Protein AF-A0A3D9HNM9-F1 (afdb_monomer)

Organism: NCBI:txid1461337

pLDDT: mean 89.53, std 9.68, range [35.44, 97.94]

Mean predicted aligned error: 5.04 Å

InterPro domains:
  IPR000086 NUDIX hydrolase domain [PF00293] (11-124)
  IPR000086 NUDIX hydrolase domain [PS51462] (1-140)
  IPR015797 NUDIX hydrolase-like domain superfamily [SSF55811] (11-131)

Structure (mmCIF, N/CA/C/O backbone):
data_AF-A0A3D9HNM9-F1
#
_entry.id   AF-A0A3D9HNM9-F1
#
loop_
_atom_site.group_PDB
_atom_site.id
_atom_site.type_symbol
_atom_site.label_atom_id
_atom_site.label_alt_id
_atom_site.label_comp_id
_atom_site.label_asym_id
_atom_site.label_entity_id
_atom_site.label_seq_id
_atom_site.pdbx_PDB_ins_code
_atom_site.Cartn_x
_atom_site.Cartn_y
_atom_site.Cartn_z
_atom_site.occupancy
_atom_site.B_iso_or_equiv
_atom_site.auth_seq_id
_atom_site.auth_comp_id
_atom_site.auth_asym_id
_atom_site.auth_atom_id
_atom_site.pdbx_PDB_model_num
ATOM 1 N N . MET A 1 1 ? 3.357 -0.612 -1.426 1.00 94.19 1 MET A N 1
ATOM 2 C CA . MET A 1 1 ? 2.636 -0.430 -2.702 1.00 94.19 1 MET A CA 1
ATOM 3 C C . MET A 1 1 ? 3.619 -0.154 -3.822 1.00 94.19 1 MET A C 1
ATOM 5 O O . MET A 1 1 ? 4.601 0.555 -3.610 1.00 94.19 1 MET A O 1
ATOM 9 N N . LEU A 1 2 ? 3.321 -0.687 -5.004 1.00 96.06 2 LEU A N 1
ATOM 10 C CA . LEU A 1 2 ? 4.008 -0.358 -6.249 1.00 96.06 2 LEU A CA 1
ATOM 11 C C . LEU A 1 2 ? 3.035 0.413 -7.140 1.00 96.06 2 LEU A C 1
ATOM 13 O O . LEU A 1 2 ? 1.880 0.008 -7.268 1.00 96.06 2 LEU A O 1
ATOM 17 N N . LEU A 1 3 ? 3.502 1.513 -7.725 1.00 95.56 3 LEU A N 1
ATOM 18 C CA . LEU A 1 3 ? 2.734 2.401 -8.597 1.00 95.56 3 LEU A CA 1
ATOM 19 C C . LEU A 1 3 ? 3.518 2.607 -9.890 1.00 95.56 3 LEU A C 1
ATOM 21 O O . LEU A 1 3 ? 4.707 2.917 -9.842 1.00 95.56 3 LEU A O 1
ATOM 25 N N . ARG A 1 4 ? 2.858 2.435 -11.034 1.00 94.56 4 ARG A N 1
ATOM 26 C CA . ARG A 1 4 ? 3.439 2.659 -12.363 1.00 94.56 4 ARG A CA 1
ATOM 27 C C . ARG A 1 4 ? 2.451 3.385 -13.264 1.00 94.56 4 ARG A C 1
ATOM 29 O O . ARG A 1 4 ? 1.250 3.285 -13.047 1.00 94.56 4 ARG A O 1
ATOM 36 N N . ASP A 1 5 ? 2.946 3.981 -14.340 1.00 94.81 5 ASP A N 1
ATOM 37 C CA . ASP A 1 5 ? 2.092 4.425 -15.442 1.00 94.81 5 ASP A CA 1
ATOM 38 C C . ASP A 1 5 ? 1.930 3.290 -16.463 1.00 94.81 5 ASP A C 1
ATOM 40 O O . ASP A 1 5 ? 2.909 2.695 -16.935 1.00 94.81 5 ASP A O 1
ATOM 44 N N . ASN A 1 6 ? 0.686 2.962 -16.810 1.00 94.62 6 ASN A N 1
ATOM 45 C CA . ASN A 1 6 ? 0.387 2.002 -17.863 1.00 94.62 6 ASN A CA 1
ATOM 46 C C . ASN A 1 6 ? 0.907 2.545 -19.199 1.00 94.62 6 ASN A C 1
ATOM 48 O O . ASN A 1 6 ? 0.510 3.615 -19.647 1.00 94.62 6 ASN A O 1
ATOM 52 N N . ARG A 1 7 ? 1.773 1.792 -19.881 1.00 91.69 7 ARG A N 1
ATOM 53 C CA . ARG A 1 7 ? 2.413 2.253 -21.127 1.00 91.69 7 ARG A CA 1
ATOM 54 C C . ARG A 1 7 ? 1.445 2.464 -22.292 1.00 91.69 7 ARG A C 1
ATOM 56 O O . ARG A 1 7 ? 1.763 3.224 -23.198 1.00 91.69 7 ARG A O 1
ATOM 63 N N . SER A 1 8 ? 0.315 1.762 -22.296 1.00 92.69 8 SER A N 1
ATOM 64 C CA . SER A 1 8 ? -0.668 1.822 -23.383 1.00 92.69 8 SER A CA 1
ATOM 65 C C . SER A 1 8 ? -1.677 2.941 -23.167 1.00 92.69 8 SER A C 1
ATOM 67 O O . SER A 1 8 ? -2.059 3.612 -24.120 1.00 92.69 8 SER A O 1
ATOM 69 N N . THR A 1 9 ? -2.122 3.134 -21.924 1.00 92.50 9 THR A N 1
ATOM 70 C CA . THR A 1 9 ? -3.182 4.098 -21.602 1.00 92.50 9 THR A CA 1
ATOM 71 C C . THR A 1 9 ? -2.628 5.408 -21.033 1.00 92.50 9 THR A C 1
ATOM 73 O O . THR A 1 9 ? -3.274 6.443 -21.144 1.00 92.50 9 THR A O 1
ATOM 76 N N . GLY A 1 10 ? -1.432 5.390 -20.442 1.00 92.31 10 GLY A N 1
ATOM 77 C CA . GLY A 1 10 ? -0.842 6.510 -19.704 1.00 92.31 10 GLY A CA 1
ATOM 78 C C . GLY A 1 10 ? -1.441 6.721 -18.310 1.00 92.31 10 GLY A C 1
ATOM 79 O O . GLY A 1 10 ? -1.036 7.648 -17.615 1.00 92.31 10 GLY A O 1
ATOM 80 N N . HIS A 1 11 ? -2.402 5.888 -17.899 1.00 94.19 11 HIS A N 1
ATOM 81 C CA . HIS A 1 11 ? -3.042 5.992 -16.591 1.00 94.19 11 HIS A CA 1
ATOM 82 C C . HIS A 1 11 ? -2.186 5.329 -15.502 1.00 94.19 11 HIS A C 1
ATOM 84 O O . HIS A 1 11 ? -1.565 4.294 -15.767 1.00 94.19 11 HIS A O 1
ATOM 90 N N . PRO A 1 12 ? -2.160 5.885 -14.279 1.00 95.75 12 PRO A N 1
ATOM 91 C CA . PRO A 1 12 ? -1.479 5.260 -13.156 1.00 95.75 12 PRO A CA 1
ATOM 92 C C . PRO A 1 12 ? -2.189 3.967 -12.738 1.00 95.75 12 PRO A C 1
ATOM 94 O O . PRO A 1 12 ? -3.414 3.907 -12.709 1.00 95.75 12 PRO A O 1
ATOM 97 N N . GLU A 1 13 ? -1.429 2.948 -12.355 1.00 97.44 13 GLU A N 1
ATOM 98 C CA . GLU A 1 13 ? -1.934 1.674 -11.844 1.00 97.44 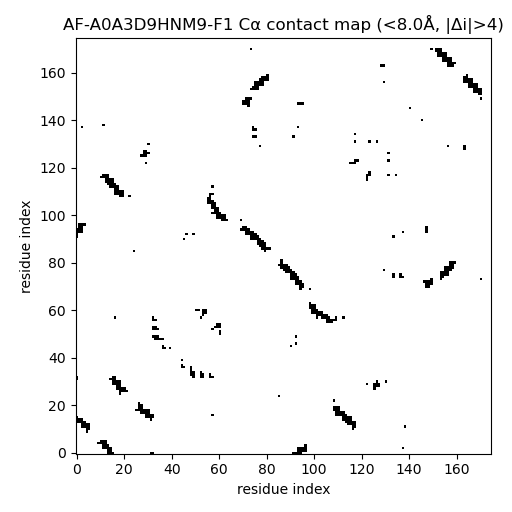13 GLU A CA 1
ATOM 99 C C . GLU A 1 13 ? -1.159 1.245 -10.599 1.00 97.44 13 GLU A C 1
ATOM 101 O O . GLU A 1 13 ? 0.060 1.425 -10.514 1.00 97.44 13 GLU A O 1
ATOM 106 N N . PHE A 1 14 ? -1.853 0.598 -9.664 1.00 97.94 14 PHE A N 1
ATOM 107 C CA . PHE A 1 14 ? -1.264 0.046 -8.447 1.00 97.94 14 PHE A CA 1
ATOM 108 C C . PHE A 1 14 ? -1.231 -1.478 -8.489 1.00 97.94 14 PHE A C 1
ATOM 110 O O . PHE A 1 14 ? -2.209 -2.102 -8.900 1.00 97.94 14 PHE A O 1
ATOM 117 N N . LEU A 1 15 ? -0.140 -2.080 -8.008 1.00 97.44 15 LEU A N 1
ATOM 118 C CA . LEU A 1 15 ? -0.120 -3.513 -7.718 1.00 97.44 15 LEU A CA 1
ATOM 119 C C . LEU A 1 15 ? -0.975 -3.780 -6.473 1.00 97.44 15 LEU A C 1
ATOM 121 O O . LEU A 1 15 ? -0.676 -3.265 -5.390 1.00 97.44 15 LEU A O 1
ATOM 125 N N . MET A 1 16 ? -2.031 -4.572 -6.640 1.00 97.31 16 MET A N 1
ATOM 126 C CA . MET A 1 16 ? -2.997 -4.907 -5.594 1.00 97.31 16 MET A CA 1
ATOM 127 C C . MET A 1 16 ? -3.472 -6.355 -5.740 1.00 97.31 16 MET A C 1
ATOM 129 O O . MET A 1 16 ? -3.320 -6.967 -6.799 1.00 97.31 16 MET A O 1
ATOM 133 N N . GLY A 1 17 ? -4.085 -6.880 -4.682 1.00 95.62 17 GLY A N 1
ATOM 134 C CA . GLY A 1 17 ? -4.799 -8.155 -4.689 1.00 95.62 17 GLY A CA 1
ATOM 135 C C . GLY A 1 17 ? -6.163 -8.021 -4.021 1.00 95.62 17 GLY A C 1
ATOM 136 O O . GLY A 1 17 ? -6.399 -7.107 -3.225 1.00 95.62 17 GLY A O 1
ATOM 137 N N . ARG A 1 18 ? -7.083 -8.922 -4.361 1.00 95.94 18 ARG A N 1
ATOM 138 C CA . ARG A 1 18 ? -8.397 -9.016 -3.726 1.00 95.94 18 ARG A CA 1
ATOM 139 C C . ARG A 1 18 ? -8.325 -9.993 -2.563 1.00 95.94 18 ARG A C 1
ATOM 141 O O . ARG A 1 18 ? -7.884 -11.121 -2.735 1.00 95.94 18 ARG A O 1
ATOM 148 N N . ARG A 1 19 ? -8.793 -9.587 -1.387 1.00 95.44 19 ARG A N 1
ATOM 149 C CA . ARG A 1 19 ? -8.868 -10.467 -0.213 1.00 95.44 19 ARG A CA 1
ATOM 150 C C . ARG A 1 19 ? -9.824 -11.635 -0.461 1.00 95.44 19 ARG A C 1
ATOM 152 O O . ARG A 1 19 ? -10.941 -11.414 -0.938 1.00 95.44 19 ARG A O 1
ATOM 159 N N . LEU A 1 20 ? -9.423 -12.852 -0.085 1.00 94.75 20 LEU A N 1
ATOM 160 C CA . LEU A 1 20 ? -10.286 -14.035 -0.167 1.00 94.75 20 LEU A CA 1
ATOM 161 C C . LEU A 1 20 ? -11.603 -13.826 0.599 1.00 94.75 20 LEU A C 1
ATOM 163 O O . LEU A 1 20 ? -11.645 -13.248 1.687 1.00 94.75 20 LEU A O 1
ATOM 167 N N . GLN A 1 21 ? -12.695 -14.355 0.044 1.00 94.25 21 GLN A N 1
ATOM 168 C CA . GLN A 1 21 ? -14.042 -14.246 0.629 1.00 94.25 21 GLN A CA 1
ATOM 169 C C . GLN A 1 21 ? -14.179 -14.944 1.992 1.00 94.25 21 GLN A C 1
ATOM 171 O O . GLN A 1 21 ? -15.101 -14.662 2.751 1.00 94.25 21 GLN A O 1
ATOM 176 N N . THR A 1 22 ? -13.268 -15.864 2.311 1.00 92.69 22 THR A N 1
ATOM 177 C CA . THR A 1 22 ? -13.253 -16.631 3.563 1.00 92.69 22 THR A CA 1
ATOM 178 C C . THR A 1 22 ? -12.662 -15.856 4.744 1.00 92.69 22 THR A C 1
ATOM 180 O O . THR A 1 22 ? -12.738 -16.325 5.882 1.00 92.69 22 THR A O 1
ATOM 183 N N . LEU A 1 23 ? -12.072 -14.681 4.508 1.00 90.62 23 LEU A N 1
ATOM 184 C CA . LEU A 1 23 ? -11.376 -1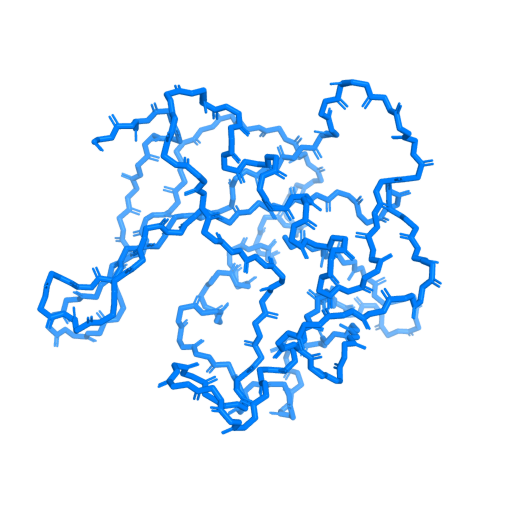3.912 5.536 1.00 90.62 23 LEU A CA 1
ATOM 185 C C . LEU A 1 23 ? -12.352 -13.124 6.410 1.00 90.62 23 LEU A C 1
ATOM 187 O O . LEU A 1 23 ? -13.326 -12.541 5.943 1.00 90.62 23 LEU A O 1
ATOM 191 N N . ARG A 1 24 ? -12.050 -13.059 7.711 1.00 87.44 24 ARG A N 1
ATOM 192 C CA . ARG A 1 24 ? -12.914 -12.393 8.703 1.00 87.44 24 ARG A CA 1
ATOM 193 C C . ARG A 1 24 ? -12.934 -10.870 8.592 1.00 87.44 24 ARG A C 1
ATOM 195 O O . ARG A 1 24 ? -13.860 -10.242 9.094 1.00 87.44 24 ARG A O 1
ATOM 202 N N . PHE A 1 25 ? -11.909 -10.277 7.988 1.00 85.94 25 PHE A N 1
ATOM 203 C CA . PHE A 1 25 ? -11.769 -8.831 7.854 1.00 85.94 25 PHE A CA 1
ATOM 204 C C . PHE A 1 25 ? -11.680 -8.441 6.381 1.00 85.94 25 PHE A C 1
ATOM 206 O O . PHE A 1 25 ? -10.814 -8.945 5.662 1.00 85.94 25 PHE A O 1
ATOM 213 N N . MET A 1 26 ? -12.583 -7.546 5.967 1.00 88.00 26 MET A N 1
ATOM 214 C CA . MET A 1 26 ? -12.696 -7.003 4.607 1.00 88.00 26 MET A CA 1
ATOM 215 C C . MET A 1 26 ? -12.627 -8.066 3.483 1.00 88.00 26 MET A C 1
ATOM 217 O O . MET A 1 26 ? -11.821 -7.923 2.562 1.00 88.00 26 MET A O 1
ATOM 221 N N . PRO A 1 27 ? -13.443 -9.141 3.526 1.00 93.75 27 PRO A N 1
ATOM 222 C CA . PRO A 1 27 ? -13.474 -10.128 2.446 1.00 93.75 27 PRO A CA 1
ATOM 223 C C . PRO A 1 27 ? -13.881 -9.475 1.118 1.00 93.75 27 PRO A C 1
ATOM 225 O O . PRO A 1 27 ? -14.816 -8.677 1.068 1.00 93.75 27 PRO A O 1
ATOM 228 N N . GLY A 1 28 ? -13.178 -9.805 0.033 1.00 95.75 28 GLY A N 1
ATOM 229 C CA . GLY A 1 28 ? -13.468 -9.295 -1.309 1.00 95.75 28 GLY A CA 1
ATOM 230 C C . GLY A 1 28 ? -12.984 -7.878 -1.616 1.00 95.75 28 GLY A C 1
ATOM 231 O O . GLY A 1 28 ? -13.106 -7.454 -2.764 1.00 95.75 28 GLY A O 1
ATOM 232 N N . PHE A 1 29 ? -12.428 -7.153 -0.645 1.00 96.88 29 PHE A N 1
ATOM 233 C CA . PHE A 1 29 ? -11.866 -5.824 -0.884 1.00 96.88 29 PHE A CA 1
ATOM 234 C C . PHE A 1 29 ? -10.504 -5.909 -1.574 1.00 96.88 29 PHE A C 1
ATOM 236 O O . PHE A 1 29 ? -9.726 -6.838 -1.336 1.00 96.88 29 PHE A O 1
ATOM 243 N N . LEU A 1 30 ? -10.210 -4.913 -2.408 1.00 97.75 30 LEU A N 1
ATOM 244 C CA . LEU A 1 30 ? -8.880 -4.698 -2.965 1.00 97.75 30 LEU A CA 1
ATOM 245 C C . LEU A 1 30 ? -7.981 -4.049 -1.913 1.00 97.75 30 LEU A C 1
ATOM 247 O O . LEU A 1 30 ? -8.331 -3.028 -1.313 1.00 97.75 30 LEU A O 1
ATOM 251 N N . VAL A 1 31 ? -6.802 -4.632 -1.721 1.00 96.62 31 VAL A N 1
ATOM 252 C CA . VAL A 1 31 ? -5.797 -4.164 -0.767 1.00 96.62 31 VAL A CA 1
ATOM 253 C C . VAL A 1 31 ? -4.414 -4.139 -1.403 1.00 96.62 31 VAL A C 1
ATOM 255 O O . VAL A 1 31 ? -4.133 -4.838 -2.380 1.00 96.62 31 VAL A O 1
ATOM 258 N N . PHE A 1 32 ? -3.543 -3.303 -0.845 1.00 96.75 32 PHE A N 1
ATOM 259 C CA . PHE A 1 32 ? -2.115 -3.429 -1.104 1.00 96.75 32 PHE A CA 1
ATOM 260 C C . PHE A 1 32 ? -1.570 -4.658 -0.376 1.00 96.75 32 PHE A C 1
ATOM 262 O O . PHE A 1 32 ? -2.091 -4.976 0.694 1.00 96.75 32 PHE A O 1
ATOM 269 N N . PRO A 1 33 ? -0.496 -5.273 -0.892 1.00 94.56 33 PRO A N 1
ATOM 270 C CA . PRO A 1 33 ? 0.206 -6.303 -0.151 1.00 94.56 33 PRO A CA 1
ATOM 271 C C . PRO A 1 33 ? 0.755 -5.748 1.159 1.00 94.56 33 PRO A C 1
ATOM 273 O O . PRO A 1 33 ? 1.280 -4.623 1.183 1.00 94.56 33 PRO A O 1
ATOM 276 N N . GLY A 1 34 ? 0.635 -6.517 2.232 1.00 93.25 34 GLY A N 1
ATOM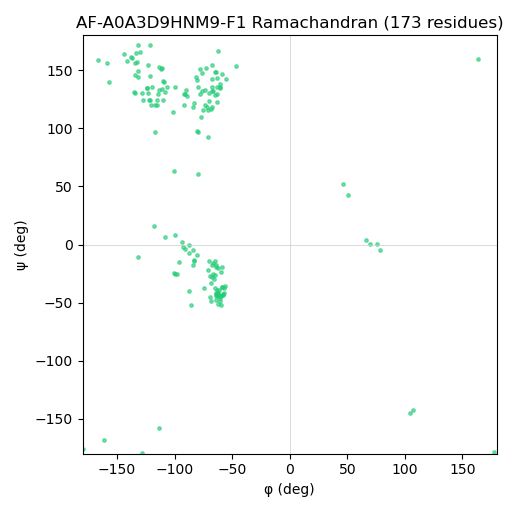 277 C CA . GLY A 1 34 ? 1.054 -6.079 3.554 1.00 93.25 34 GLY A CA 1
ATOM 278 C C . GLY A 1 34 ? 0.483 -6.926 4.680 1.00 93.25 34 GLY A C 1
ATOM 279 O O . GLY A 1 34 ? -0.553 -7.564 4.551 1.00 93.25 34 GLY A O 1
ATOM 280 N N . GLY A 1 35 ? 1.138 -6.857 5.833 1.00 90.56 35 GLY A N 1
ATOM 281 C CA . GLY A 1 35 ? 0.818 -7.724 6.954 1.00 90.56 35 GLY A CA 1
ATOM 282 C C . GLY A 1 35 ? 1.347 -7.199 8.276 1.00 90.56 35 GLY A C 1
ATOM 283 O O . GLY A 1 35 ? 1.740 -6.035 8.415 1.00 90.56 35 GLY A O 1
ATOM 284 N N . ARG A 1 36 ? 1.293 -8.066 9.285 1.00 91.38 36 ARG A N 1
ATOM 285 C CA . ARG A 1 36 ? 1.638 -7.709 10.659 1.00 91.38 36 ARG A CA 1
ATOM 286 C C . ARG A 1 36 ? 3.157 -7.627 10.814 1.00 91.38 36 ARG A C 1
ATOM 288 O O . ARG A 1 36 ? 3.879 -8.544 10.440 1.00 91.38 36 ARG A O 1
ATOM 295 N N . VAL A 1 37 ? 3.617 -6.541 11.429 1.00 90.44 37 VAL A N 1
ATOM 296 C CA . VAL A 1 37 ? 5.007 -6.405 11.875 1.00 90.44 37 VAL A CA 1
ATOM 297 C C . VAL A 1 37 ? 5.213 -7.279 13.111 1.00 90.44 37 VAL A C 1
ATOM 299 O O . VAL A 1 37 ? 4.384 -7.264 14.023 1.00 90.44 37 VAL A O 1
ATOM 302 N N . GLU A 1 38 ? 6.289 -8.059 13.127 1.00 85.12 38 GLU A N 1
ATOM 303 C CA . GLU A 1 38 ? 6.671 -8.875 14.282 1.00 85.12 38 GLU A CA 1
ATOM 304 C C . GLU A 1 38 ? 7.031 -7.995 15.489 1.00 85.12 38 GLU A C 1
ATOM 306 O O . GLU A 1 38 ? 7.542 -6.885 15.331 1.00 85.12 38 GLU A O 1
ATOM 311 N N . ASP A 1 39 ? 6.767 -8.489 16.702 1.00 83.19 39 ASP A N 1
ATOM 312 C CA . ASP A 1 39 ? 7.003 -7.740 17.939 1.00 83.19 39 ASP A CA 1
ATOM 313 C C . ASP A 1 39 ? 8.524 -7.625 18.206 1.00 83.19 39 ASP A C 1
ATOM 315 O O . ASP A 1 39 ? 9.138 -8.519 18.790 1.00 83.19 39 ASP A O 1
ATOM 319 N N . ASN A 1 40 ? 9.144 -6.534 17.741 1.00 83.00 40 ASN A N 1
ATOM 320 C CA . ASN A 1 40 ? 10.567 -6.206 17.905 1.00 83.00 40 ASN A CA 1
ATOM 321 C C . ASN A 1 40 ? 10.786 -4.679 17.728 1.00 83.00 40 ASN A C 1
ATOM 323 O O . ASN A 1 40 ? 9.970 -3.988 17.121 1.00 83.00 40 ASN A O 1
ATOM 327 N N . GLU A 1 41 ? 11.865 -4.140 18.300 1.00 78.44 41 GLU A N 1
ATOM 328 C CA . GLU A 1 41 ? 12.189 -2.706 18.362 1.00 78.44 41 GLU A CA 1
ATOM 329 C C . GLU A 1 41 ? 12.975 -2.174 17.145 1.00 78.44 41 GLU A C 1
ATOM 331 O O . GLU A 1 41 ? 13.293 -0.985 17.103 1.00 78.44 41 GLU A O 1
ATOM 336 N N . ASP A 1 42 ? 13.308 -3.002 16.145 1.00 86.62 42 ASP A N 1
ATOM 337 C CA . ASP A 1 42 ? 14.035 -2.520 14.961 1.00 86.62 42 ASP A CA 1
ATOM 338 C C . ASP A 1 42 ? 13.149 -1.586 14.098 1.00 86.62 42 ASP A C 1
ATOM 340 O O . ASP A 1 42 ? 12.149 -2.024 13.516 1.00 86.62 42 ASP A O 1
ATOM 344 N N . PRO A 1 43 ? 13.521 -0.297 13.943 1.00 83.69 43 PRO A N 1
ATOM 345 C CA . PRO A 1 43 ? 12.730 0.683 13.201 1.00 83.69 43 PRO A CA 1
ATOM 346 C C . PRO A 1 43 ? 12.603 0.376 11.701 1.00 83.69 43 PRO A C 1
ATOM 348 O O . PRO A 1 43 ? 11.766 0.977 11.027 1.00 83.69 43 PRO A O 1
ATOM 351 N N . LYS A 1 44 ? 13.413 -0.537 11.149 1.00 87.31 44 LYS A N 1
ATOM 352 C CA . LYS A 1 44 ? 13.302 -0.991 9.754 1.00 87.31 44 LYS A CA 1
ATOM 353 C C . LYS A 1 44 ? 12.255 -2.087 9.567 1.00 87.31 44 LYS A C 1
ATOM 355 O O . LYS A 1 44 ? 11.861 -2.350 8.430 1.00 87.31 44 LYS A O 1
ATOM 360 N N . LEU A 1 45 ? 11.779 -2.720 10.638 1.00 89.50 45 LEU A N 1
ATOM 361 C CA . LEU A 1 45 ? 10.842 -3.839 10.531 1.00 89.50 45 LEU A CA 1
ATOM 362 C C . LEU A 1 45 ? 9.559 -3.519 9.767 1.00 89.50 45 LEU A C 1
ATOM 364 O O . LEU A 1 45 ? 9.141 -4.380 8.996 1.00 89.50 45 LEU A O 1
ATOM 368 N N . PRO A 1 46 ? 8.944 -2.325 9.873 1.00 91.75 46 PRO A N 1
ATOM 369 C CA . PRO A 1 46 ? 7.761 -2.013 9.078 1.00 91.75 46 PRO A CA 1
ATOM 370 C C . PRO A 1 46 ? 7.997 -2.085 7.562 1.00 91.75 46 PRO A C 1
ATOM 372 O O . PRO A 1 46 ? 7.194 -2.679 6.843 1.00 91.75 46 PRO A O 1
ATOM 375 N N . ILE A 1 47 ? 9.113 -1.540 7.063 1.00 91.75 47 ILE A N 1
ATOM 376 C CA . ILE A 1 47 ? 9.430 -1.592 5.628 1.00 91.75 47 ILE A CA 1
ATOM 377 C C . ILE A 1 47 ? 9.890 -2.992 5.202 1.00 91.75 47 ILE A C 1
ATOM 379 O O . ILE A 1 47 ? 9.497 -3.463 4.136 1.00 91.75 47 ILE A O 1
ATOM 383 N N . LEU A 1 48 ? 10.656 -3.695 6.042 1.00 92.81 48 LEU A N 1
ATOM 384 C CA . LEU A 1 48 ? 11.048 -5.085 5.783 1.00 92.81 48 LEU A CA 1
ATOM 385 C C . LEU A 1 48 ? 9.832 -6.019 5.735 1.00 92.81 48 LEU A C 1
ATOM 387 O O . LEU A 1 48 ? 9.746 -6.870 4.854 1.00 92.81 48 LEU A O 1
ATOM 391 N N . THR A 1 49 ? 8.858 -5.803 6.619 1.00 94.25 49 THR A N 1
ATOM 392 C CA . THR A 1 49 ? 7.5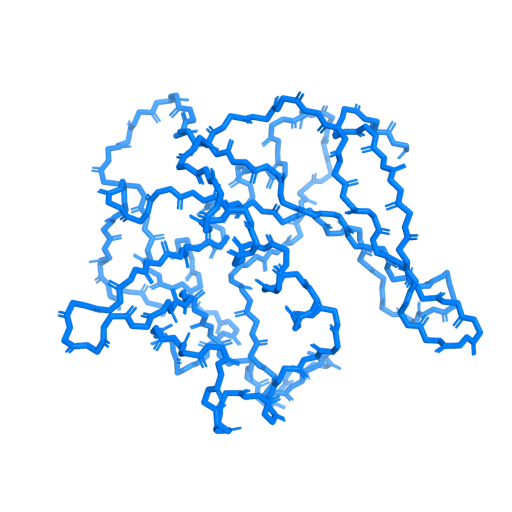67 -6.503 6.617 1.00 94.25 49 THR A CA 1
ATOM 393 C C . THR A 1 49 ? 6.824 -6.231 5.317 1.00 94.25 49 THR A C 1
ATOM 395 O O . THR A 1 49 ? 6.407 -7.168 4.651 1.00 94.25 49 THR A O 1
ATOM 398 N N . ALA A 1 50 ? 6.722 -4.968 4.891 1.00 94.62 50 ALA A N 1
ATOM 399 C CA . ALA A 1 50 ? 6.063 -4.634 3.630 1.00 94.62 50 ALA A CA 1
ATOM 400 C C . ALA A 1 50 ? 6.719 -5.315 2.411 1.00 94.62 50 ALA A C 1
ATOM 402 O O . ALA A 1 50 ? 6.015 -5.721 1.489 1.00 94.62 50 ALA A O 1
ATOM 403 N N . LEU A 1 51 ? 8.049 -5.459 2.398 1.00 93.81 51 LEU A N 1
ATOM 404 C CA . LEU A 1 51 ? 8.772 -6.183 1.345 1.00 93.81 51 LEU A CA 1
ATOM 405 C C . LEU A 1 51 ? 8.510 -7.693 1.388 1.00 93.81 51 LEU A C 1
ATOM 407 O O . LEU A 1 51 ? 8.259 -8.289 0.340 1.00 93.81 51 LEU A O 1
ATOM 411 N N . ARG A 1 52 ? 8.555 -8.297 2.582 1.00 93.12 52 ARG A N 1
ATOM 412 C CA . ARG A 1 52 ? 8.277 -9.725 2.788 1.00 93.12 52 ARG A CA 1
ATOM 413 C C . ARG A 1 52 ? 6.863 -10.080 2.331 1.00 93.12 52 ARG A C 1
ATOM 415 O O . ARG A 1 52 ? 6.706 -10.954 1.489 1.00 93.12 52 ARG A O 1
ATOM 422 N N . GLU A 1 53 ? 5.867 -9.346 2.812 1.00 94.38 53 GLU A N 1
ATOM 423 C CA . GLU A 1 53 ? 4.451 -9.572 2.490 1.00 94.38 53 GLU A CA 1
ATOM 424 C C . GLU A 1 53 ? 4.173 -9.331 1.000 1.00 94.38 53 GLU A C 1
ATOM 426 O O . GLU A 1 53 ? 3.458 -10.092 0.361 1.00 94.38 53 GLU A O 1
ATOM 431 N N . CYS A 1 54 ? 4.815 -8.326 0.388 1.00 94.50 54 CYS A N 1
ATOM 432 C CA . CYS A 1 54 ? 4.742 -8.127 -1.061 1.00 94.50 54 CYS A CA 1
ATOM 433 C C . CYS A 1 54 ? 5.222 -9.363 -1.833 1.00 94.50 54 CYS A C 1
ATOM 435 O O . CYS A 1 54 ? 4.570 -9.771 -2.796 1.00 94.50 54 CYS A O 1
ATOM 437 N N . HIS A 1 55 ? 6.323 -9.982 -1.407 1.00 93.62 55 HIS A N 1
ATOM 438 C CA . HIS A 1 55 ? 6.812 -11.207 -2.029 1.00 93.62 55 HIS A CA 1
ATOM 439 C C . HIS A 1 55 ? 5.875 -12.392 -1.782 1.00 93.62 55 HIS A C 1
ATOM 441 O O . HIS A 1 55 ? 5.520 -13.070 -2.741 1.00 93.62 55 HIS A O 1
ATOM 447 N N . GLU A 1 56 ? 5.461 -12.624 -0.539 1.00 92.56 56 GLU A N 1
ATOM 448 C CA . GLU A 1 56 ? 4.628 -13.771 -0.159 1.00 92.56 56 GLU A CA 1
ATOM 449 C C . GLU A 1 56 ? 3.249 -13.719 -0.836 1.00 92.56 56 GLU A C 1
ATOM 451 O O . GLU A 1 56 ? 2.842 -14.684 -1.481 1.00 92.56 56 GLU A O 1
ATOM 456 N N . GLU A 1 57 ? 2.577 -12.565 -0.789 1.00 93.38 57 GLU A N 1
ATOM 457 C CA . GLU A 1 57 ? 1.196 -12.422 -1.262 1.00 93.38 57 GLU A CA 1
ATOM 458 C C . GLU A 1 57 ? 1.070 -12.169 -2.768 1.00 93.38 57 GLU A C 1
ATOM 460 O O . GLU A 1 57 ? -0.025 -12.286 -3.313 1.00 93.38 57 GLU A O 1
ATOM 465 N N . THR A 1 58 ? 2.137 -11.754 -3.463 1.00 93.69 58 THR A N 1
ATOM 466 C CA . THR A 1 58 ? 2.045 -11.405 -4.899 1.00 93.69 58 THR A CA 1
ATOM 467 C C . THR A 1 58 ? 3.109 -12.024 -5.789 1.00 93.69 58 THR A C 1
ATOM 469 O O . THR A 1 58 ? 3.038 -11.889 -7.015 1.00 93.69 58 THR A O 1
ATOM 472 N N . GLY A 1 59 ? 4.134 -12.634 -5.202 1.00 93.31 59 GLY A N 1
ATOM 473 C CA . GLY A 1 59 ? 5.325 -13.080 -5.916 1.00 93.31 59 GLY A CA 1
ATOM 474 C C . GLY A 1 59 ? 6.219 -11.941 -6.413 1.00 93.31 59 GLY A C 1
ATOM 475 O O . GLY A 1 59 ? 7.230 -12.224 -7.055 1.00 93.31 59 GLY A O 1
ATOM 476 N N . TRP A 1 60 ? 5.879 -10.664 -6.169 1.00 94.06 60 TRP A N 1
ATOM 477 C CA . TRP A 1 60 ? 6.727 -9.522 -6.525 1.00 94.06 60 TRP A CA 1
ATOM 478 C C . TRP A 1 60 ? 7.777 -9.276 -5.449 1.00 94.06 60 TRP A C 1
ATOM 480 O O . TRP A 1 60 ? 7.458 -8.931 -4.314 1.00 94.06 60 TRP A O 1
ATOM 490 N N . HIS A 1 61 ? 9.042 -9.384 -5.832 1.00 93.19 61 HIS A N 1
ATOM 491 C CA . HIS A 1 61 ? 10.189 -9.203 -4.952 1.00 93.19 61 HIS A CA 1
ATOM 492 C C . HIS A 1 61 ? 11.244 -8.313 -5.604 1.00 93.19 61 HIS A C 1
ATOM 494 O O . HIS A 1 61 ? 11.231 -8.087 -6.814 1.00 93.19 61 HIS A O 1
ATOM 500 N N . LEU A 1 62 ? 12.181 -7.809 -4.803 1.00 93.31 62 LEU A N 1
ATOM 501 C CA . LEU A 1 62 ? 13.295 -7.018 -5.317 1.00 93.31 62 LEU A CA 1
ATOM 502 C C . LEU A 1 62 ? 14.124 -7.846 -6.305 1.00 93.31 62 LEU A C 1
ATOM 504 O O . LEU A 1 62 ? 14.442 -9.009 -6.051 1.00 93.31 62 LEU A O 1
ATOM 508 N N . SER A 1 63 ? 14.474 -7.232 -7.434 1.00 89.81 63 SER A N 1
ATOM 509 C CA . SER A 1 63 ? 15.279 -7.857 -8.488 1.00 89.81 63 SER A CA 1
ATOM 510 C C . SER A 1 63 ? 16.716 -8.126 -8.033 1.00 89.81 63 SER A C 1
ATOM 512 O O . SER A 1 63 ? 17.346 -9.065 -8.509 1.00 89.81 63 SER A O 1
ATOM 514 N N . ASN A 1 64 ? 17.219 -7.321 -7.092 1.00 83.69 64 ASN A N 1
ATOM 515 C CA . ASN A 1 64 ? 18.542 -7.466 -6.497 1.00 83.69 64 ASN A CA 1
ATOM 516 C C . ASN A 1 64 ? 18.400 -7.793 -5.005 1.00 83.69 64 ASN A C 1
ATOM 518 O O . ASN A 1 64 ? 17.874 -6.982 -4.245 1.00 83.69 64 ASN A O 1
ATOM 522 N N . CYS A 1 65 ? 18.922 -8.942 -4.573 1.00 64.50 65 CYS A N 1
ATOM 523 C CA . CYS A 1 65 ? 19.016 -9.323 -3.159 1.00 64.50 65 CYS A CA 1
ATOM 524 C C . CYS A 1 65 ? 20.209 -8.632 -2.472 1.00 64.50 65 CYS A C 1
ATOM 526 O O . CYS A 1 65 ? 21.141 -9.297 -2.025 1.00 64.50 65 CYS A O 1
ATOM 528 N N . SER A 1 66 ? 20.213 -7.298 -2.439 1.00 75.44 66 SER A N 1
ATOM 529 C CA . SER A 1 66 ? 21.127 -6.542 -1.574 1.00 75.44 66 SER A CA 1
ATOM 530 C C . SER A 1 66 ? 20.605 -6.551 -0.134 1.00 75.44 66 SER A C 1
ATOM 532 O O . SER A 1 66 ? 19.394 -6.578 0.078 1.00 75.44 66 SER A O 1
ATOM 534 N N . GLU A 1 67 ? 21.502 -6.473 0.851 1.00 71.81 67 GLU A N 1
ATOM 535 C CA . GLU A 1 67 ? 21.123 -6.186 2.246 1.00 71.81 67 GLU A CA 1
ATOM 536 C C . GLU A 1 67 ? 20.649 -4.729 2.429 1.00 71.81 67 GLU A C 1
ATOM 538 O O . GLU A 1 67 ? 20.050 -4.377 3.446 1.00 71.81 67 GLU A O 1
ATOM 543 N N . GLU A 1 68 ? 20.902 -3.862 1.442 1.00 82.50 68 GLU A N 1
ATOM 544 C CA . GLU A 1 68 ? 20.428 -2.481 1.445 1.00 82.50 68 GLU A CA 1
ATOM 545 C C . GLU A 1 68 ? 18.963 -2.378 1.009 1.00 82.50 68 GLU A C 1
ATOM 547 O O . GLU A 1 68 ? 18.543 -2.949 0.000 1.00 82.50 68 GLU A O 1
ATOM 552 N N . LEU A 1 69 ? 18.193 -1.577 1.749 1.00 85.88 69 LEU A N 1
ATOM 553 C CA . LEU A 1 69 ? 16.812 -1.268 1.396 1.00 85.88 69 LEU A CA 1
ATOM 554 C C . LEU A 1 69 ? 16.747 -0.504 0.060 1.00 85.88 69 LEU A C 1
ATOM 556 O O . LEU A 1 69 ? 17.579 0.377 -0.187 1.00 85.88 69 LEU A O 1
ATOM 560 N N . PRO A 1 70 ? 15.730 -0.770 -0.781 1.00 88.44 70 PRO A N 1
ATOM 561 C CA . PRO A 1 70 ? 15.477 0.043 -1.962 1.00 88.44 70 PRO A CA 1
ATOM 562 C C . PRO A 1 70 ? 15.137 1.478 -1.546 1.00 88.44 70 PRO A C 1
ATOM 564 O O . PRO A 1 70 ? 14.803 1.758 -0.396 1.00 88.44 70 PRO A O 1
ATOM 567 N N . ARG A 1 71 ? 15.153 2.410 -2.498 1.00 89.94 71 ARG A N 1
ATOM 568 C CA . ARG A 1 71 ? 14.571 3.736 -2.260 1.00 89.94 71 ARG A CA 1
ATOM 569 C C . ARG A 1 71 ? 13.061 3.596 -2.058 1.00 89.94 71 ARG A C 1
ATOM 571 O O . ARG A 1 71 ? 12.380 3.000 -2.892 1.00 89.94 71 ARG A O 1
ATOM 578 N N . TYR A 1 72 ? 12.545 4.165 -0.976 1.00 92.19 72 TYR A N 1
ATOM 579 C CA . TYR A 1 72 ? 11.123 4.157 -0.651 1.00 92.19 72 TYR A CA 1
ATOM 580 C C . TYR A 1 72 ? 10.684 5.496 -0.055 1.00 92.19 72 TYR A C 1
ATOM 582 O O . TYR A 1 72 ? 11.482 6.251 0.505 1.00 92.19 72 TYR A O 1
ATOM 590 N N . LYS A 1 73 ? 9.384 5.774 -0.151 1.00 92.75 73 LYS A N 1
ATOM 591 C CA . LYS A 1 73 ? 8.717 6.884 0.535 1.00 92.75 73 LYS A CA 1
ATOM 592 C C . LYS A 1 73 ? 7.596 6.328 1.402 1.00 92.75 73 LYS A C 1
ATOM 594 O O . LYS A 1 73 ? 6.720 5.639 0.888 1.00 92.75 73 LYS A O 1
ATOM 599 N N . GLU A 1 74 ? 7.594 6.629 2.698 1.00 94.00 74 GLU A N 1
ATOM 600 C CA . GLU A 1 74 ? 6.378 6.459 3.499 1.00 94.00 74 GLU A CA 1
ATOM 601 C C . GLU A 1 74 ? 5.352 7.489 3.007 1.00 94.00 74 GLU A C 1
ATOM 603 O O . GLU A 1 74 ? 5.628 8.689 3.002 1.00 94.00 74 GLU A O 1
ATOM 608 N N . ILE A 1 75 ? 4.215 7.022 2.490 1.00 94.62 75 ILE A N 1
ATOM 609 C CA . ILE A 1 75 ? 3.206 7.873 1.847 1.00 94.62 75 ILE A CA 1
ATOM 610 C C . ILE A 1 75 ? 2.058 8.224 2.791 1.00 94.62 75 ILE A C 1
ATOM 612 O O . ILE A 1 75 ? 1.401 9.244 2.606 1.00 94.62 75 ILE A O 1
ATOM 616 N N . ALA A 1 76 ? 1.811 7.375 3.790 1.00 95.50 76 ALA A N 1
ATOM 617 C CA . ALA A 1 76 ? 0.753 7.547 4.771 1.00 95.50 76 ALA A CA 1
ATOM 618 C C . ALA A 1 76 ? 0.936 6.597 5.959 1.00 95.50 76 ALA A C 1
ATOM 620 O O . ALA A 1 76 ? 1.525 5.522 5.824 1.00 95.50 76 ALA A O 1
ATOM 621 N N . ARG A 1 77 ? 0.313 6.948 7.082 1.00 95.56 77 ARG A N 1
ATOM 622 C CA . ARG A 1 77 ? 0.022 6.045 8.200 1.00 95.56 77 ARG A CA 1
ATOM 623 C C . ARG A 1 77 ? -1.485 6.018 8.426 1.00 95.56 77 ARG A C 1
ATOM 625 O O . ARG A 1 77 ? -2.143 7.035 8.242 1.00 95.56 77 ARG A O 1
ATOM 632 N N . ALA A 1 78 ? -2.043 4.881 8.816 1.00 94.94 78 ALA A N 1
ATOM 633 C CA . ALA A 1 78 ? -3.455 4.754 9.148 1.00 94.94 78 ALA A CA 1
ATOM 634 C C . ALA A 1 78 ? -3.638 3.967 10.439 1.00 94.94 78 ALA A C 1
ATOM 636 O O . ALA A 1 78 ? -3.092 2.873 10.582 1.00 94.94 78 ALA A O 1
ATOM 637 N N . ILE A 1 79 ? -4.431 4.508 11.359 1.00 93.88 79 ILE A N 1
ATOM 638 C CA . ILE A 1 79 ? -4.731 3.867 12.636 1.00 93.88 79 ILE A CA 1
ATOM 639 C C . ILE A 1 79 ? -6.238 3.665 12.737 1.00 93.88 79 ILE A C 1
ATOM 641 O O . ILE A 1 79 ? -7.023 4.612 12.719 1.00 93.88 79 ILE A O 1
ATOM 645 N N . THR A 1 80 ? -6.648 2.409 12.873 1.00 87.69 80 THR A N 1
ATOM 646 C CA . THR A 1 80 ? -8.045 2.062 13.160 1.00 87.69 80 THR A CA 1
ATOM 647 C C . THR A 1 80 ? -8.474 2.599 14.537 1.00 87.69 80 THR A C 1
ATOM 649 O O . THR A 1 80 ? -7.648 2.578 15.462 1.00 87.69 80 THR A O 1
ATOM 652 N N . PRO A 1 81 ? -9.756 2.966 14.732 1.00 86.38 81 PRO A N 1
ATOM 653 C CA . PRO A 1 81 ? -10.307 3.377 16.025 1.00 86.38 81 PRO A CA 1
ATOM 654 C C . PRO A 1 81 ? -9.949 2.463 17.189 1.00 86.38 81 PRO A C 1
ATOM 656 O O . PRO A 1 81 ? -9.727 1.260 17.021 1.00 86.38 81 PRO A O 1
ATOM 659 N N . LYS A 1 82 ? -9.939 3.027 18.400 1.00 85.50 82 LYS A N 1
ATOM 660 C CA . LYS A 1 82 ? -9.701 2.255 19.629 1.00 85.50 82 LYS A CA 1
ATOM 661 C C . LYS A 1 82 ? -10.825 1.258 19.901 1.00 85.50 82 LYS A C 1
ATOM 663 O O . LYS A 1 82 ? -10.575 0.203 20.470 1.00 85.50 82 LYS A O 1
ATOM 668 N N . GLU A 1 83 ? -12.026 1.591 19.457 1.00 84.94 83 GLU A N 1
ATOM 669 C CA . GLU A 1 83 ? -13.267 0.850 19.646 1.00 84.94 83 GLU A CA 1
ATOM 670 C C . GLU A 1 83 ? -13.432 -0.278 18.617 1.00 84.94 83 GLU A C 1
ATOM 672 O O . GLU A 1 83 ? -14.294 -1.140 18.780 1.00 84.94 83 GLU A O 1
ATOM 677 N N . SER A 1 84 ? -12.616 -0.288 17.554 1.00 83.06 84 SER A N 1
ATOM 678 C CA . SER A 1 84 ? -12.679 -1.335 16.534 1.00 83.06 84 SER A CA 1
ATOM 679 C C . SER A 1 84 ? -12.244 -2.682 17.130 1.00 83.06 84 SER A C 1
ATOM 681 O O . SER A 1 84 ? -11.184 -2.747 17.757 1.00 83.06 84 SER A O 1
ATOM 683 N N . PRO A 1 85 ? -12.993 -3.781 16.910 1.00 84.94 85 PRO A N 1
ATOM 684 C CA . PRO A 1 85 ? -12.606 -5.107 17.399 1.00 84.94 85 PRO A CA 1
ATOM 685 C C . PRO A 1 85 ? -11.337 -5.632 16.716 1.00 84.94 85 PRO A C 1
ATOM 687 O O . PRO A 1 85 ? -10.620 -6.452 17.284 1.00 84.94 85 PRO A O 1
ATOM 690 N N . ILE A 1 86 ? -11.056 -5.157 15.499 1.00 85.75 86 ILE A N 1
ATOM 691 C CA . ILE A 1 86 ? -9.836 -5.455 14.753 1.00 85.75 86 ILE A CA 1
ATOM 692 C C . ILE A 1 86 ? -9.093 -4.142 14.564 1.00 85.75 86 ILE A C 1
ATOM 694 O O . ILE A 1 86 ? -9.632 -3.199 13.976 1.00 85.75 86 ILE A O 1
ATOM 698 N N . ARG A 1 87 ? -7.869 -4.080 15.091 1.00 87.44 87 ARG A N 1
ATOM 699 C CA . ARG A 1 87 ? -7.077 -2.857 15.105 1.00 87.44 87 ARG A CA 1
ATOM 700 C C . ARG A 1 87 ? -5.769 -3.017 14.359 1.00 87.44 87 ARG A C 1
ATOM 702 O O . ARG A 1 87 ? -5.051 -3.991 14.566 1.00 87.44 87 ARG A O 1
ATOM 709 N N . PHE A 1 88 ? -5.456 -2.014 13.557 1.00 89.19 88 PHE A N 1
ATOM 710 C CA . PHE A 1 88 ? -4.207 -1.894 12.833 1.00 89.19 88 PHE A CA 1
ATOM 711 C C . PHE A 1 88 ? -3.619 -0.503 13.029 1.00 89.19 88 PHE A C 1
ATOM 713 O O . PHE A 1 88 ? -4.337 0.498 13.070 1.00 89.19 88 PHE A O 1
ATOM 720 N N . ASP A 1 89 ? -2.298 -0.475 13.107 1.00 92.69 89 ASP A N 1
ATOM 721 C CA . ASP A 1 89 ? -1.468 0.704 12.928 1.00 92.69 89 ASP A CA 1
ATOM 722 C C . ASP A 1 89 ? -0.600 0.425 11.704 1.00 92.69 89 ASP A C 1
ATOM 724 O O . ASP A 1 89 ? 0.360 -0.342 11.760 1.00 92.69 89 ASP A O 1
ATOM 728 N N . THR A 1 90 ? -1.050 0.923 10.559 1.00 93.38 90 THR A N 1
ATOM 729 C CA . THR A 1 90 ? -0.512 0.542 9.254 1.00 93.38 90 THR A CA 1
ATOM 730 C C . THR A 1 90 ? 0.292 1.686 8.680 1.00 93.38 90 THR A C 1
ATOM 732 O O . THR A 1 90 ? -0.196 2.812 8.596 1.00 93.38 90 THR A O 1
ATOM 735 N N . ARG A 1 91 ? 1.505 1.391 8.221 1.00 94.69 91 ARG A N 1
ATOM 736 C CA . ARG A 1 91 ? 2.336 2.323 7.457 1.00 94.69 91 ARG A CA 1
ATOM 737 C C . ARG A 1 91 ? 2.354 1.897 5.999 1.00 94.69 91 ARG A C 1
ATOM 739 O O . ARG A 1 91 ? 2.500 0.717 5.690 1.00 94.69 91 ARG A O 1
ATOM 746 N N . PHE A 1 92 ? 2.201 2.861 5.102 1.00 95.75 92 PHE A N 1
ATOM 747 C CA . PHE A 1 92 ? 2.140 2.625 3.668 1.00 95.75 92 PHE A CA 1
ATOM 748 C C . PHE A 1 92 ? 3.403 3.154 3.007 1.00 95.75 92 PHE A C 1
ATOM 750 O O . PHE A 1 92 ? 3.725 4.335 3.113 1.00 95.75 92 PHE A O 1
ATOM 757 N N . TYR A 1 93 ? 4.087 2.284 2.271 1.00 95.50 93 TYR A N 1
ATOM 758 C CA . TYR A 1 93 ? 5.328 2.614 1.579 1.00 95.50 93 TYR A CA 1
ATOM 759 C C . TYR A 1 93 ? 5.132 2.566 0.069 1.00 95.50 93 TYR A C 1
ATOM 761 O O . TYR A 1 93 ? 4.580 1.595 -0.447 1.00 95.50 93 TYR A O 1
ATOM 769 N N . MET A 1 94 ? 5.600 3.588 -0.637 1.00 95.12 94 MET A N 1
ATOM 770 C CA . MET A 1 94 ? 5.715 3.630 -2.092 1.00 95.12 94 MET A CA 1
ATOM 771 C C . MET A 1 94 ? 7.162 3.327 -2.494 1.00 95.12 94 MET A C 1
ATOM 773 O O . MET A 1 94 ? 8.097 3.852 -1.888 1.00 95.12 94 MET A O 1
ATOM 777 N N . MET A 1 95 ? 7.340 2.483 -3.508 1.00 93.62 95 MET A N 1
ATOM 778 C CA . MET A 1 95 ? 8.640 2.049 -4.034 1.00 93.62 95 MET A CA 1
ATOM 779 C C . MET A 1 95 ? 8.629 2.049 -5.565 1.00 93.62 95 MET A C 1
ATOM 781 O O . MET A 1 95 ? 7.559 2.024 -6.177 1.00 93.62 95 MET A O 1
ATOM 785 N N . ASP A 1 96 ? 9.816 2.071 -6.175 1.00 91.56 96 ASP A N 1
ATOM 786 C CA . ASP A 1 96 ? 9.963 2.059 -7.632 1.00 91.56 96 ASP A CA 1
ATOM 787 C C . ASP A 1 96 ? 9.675 0.648 -8.172 1.00 91.56 96 ASP A C 1
ATOM 789 O O . ASP A 1 96 ? 10.447 -0.274 -7.883 1.00 91.56 96 ASP A O 1
ATOM 793 N N . PRO A 1 97 ? 8.616 0.451 -8.978 1.00 92.88 97 PRO A N 1
ATOM 794 C CA . PRO A 1 97 ? 8.298 -0.852 -9.552 1.00 92.88 97 PRO A CA 1
ATOM 795 C C . PRO A 1 97 ? 9.413 -1.415 -10.442 1.00 92.88 97 PRO A C 1
ATOM 797 O O . PRO A 1 97 ? 9.490 -2.630 -10.591 1.00 92.88 97 PRO A O 1
ATOM 800 N N . ALA A 1 98 ? 10.294 -0.583 -11.012 1.00 91.31 98 ALA A N 1
ATOM 801 C CA . ALA A 1 98 ? 11.422 -1.049 -11.820 1.00 91.31 98 ALA A CA 1
ATOM 802 C C . ALA A 1 98 ? 12.473 -1.817 -10.998 1.00 91.31 98 ALA A C 1
ATOM 804 O O . ALA A 1 98 ? 13.279 -2.558 -11.561 1.00 91.31 98 ALA A O 1
ATOM 805 N N . THR A 1 99 ? 12.458 -1.666 -9.670 1.00 92.31 99 THR A N 1
ATOM 806 C CA . THR A 1 99 ? 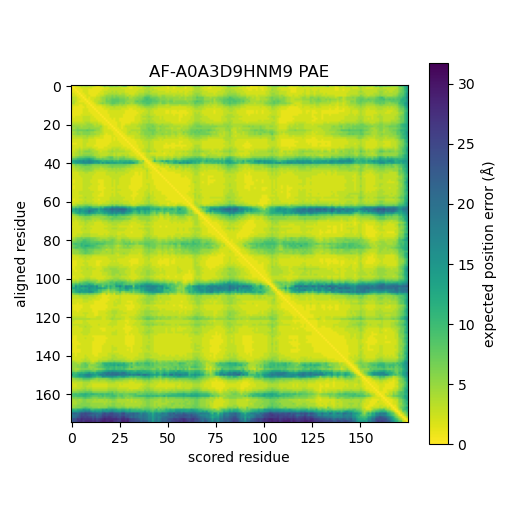13.338 -2.414 -8.759 1.00 92.31 99 THR A CA 1
ATOM 807 C C . THR A 1 99 ? 12.804 -3.797 -8.398 1.00 92.31 99 THR A C 1
ATOM 809 O O . THR A 1 99 ? 13.514 -4.559 -7.742 1.00 92.31 99 THR A O 1
ATOM 812 N N . PHE A 1 100 ? 11.591 -4.140 -8.844 1.00 94.31 100 PHE A N 1
ATOM 813 C CA . PHE A 1 100 ? 10.945 -5.413 -8.559 1.00 94.31 100 PHE A CA 1
ATOM 814 C C . PHE A 1 100 ? 10.829 -6.286 -9.810 1.00 94.31 100 PHE A C 1
ATOM 816 O O . PHE A 1 100 ? 10.706 -5.805 -10.937 1.00 94.31 100 PHE A O 1
ATOM 823 N N . THR A 1 101 ? 10.808 -7.591 -9.581 1.00 94.19 101 THR A N 1
ATOM 824 C CA . THR A 1 101 ? 10.458 -8.626 -10.550 1.00 94.19 101 THR A CA 1
ATOM 825 C C . THR A 1 101 ? 9.431 -9.562 -9.918 1.00 94.19 101 THR A C 1
ATOM 827 O O . THR A 1 101 ? 9.228 -9.529 -8.706 1.00 94.19 101 THR A O 1
ATOM 830 N N . SER A 1 102 ? 8.764 -10.386 -10.722 1.00 92.00 102 SER A N 1
ATOM 831 C CA . SER A 1 102 ? 7.801 -11.369 -10.228 1.00 92.00 102 SER A CA 1
ATOM 832 C C . SER A 1 102 ? 8.171 -12.765 -10.697 1.00 92.00 102 SER A C 1
ATOM 834 O O . SER A 1 102 ? 8.476 -12.974 -11.871 1.00 92.00 102 SER A O 1
ATOM 836 N N . ASN A 1 103 ? 8.113 -13.724 -9.778 1.00 86.88 103 ASN A N 1
ATOM 837 C CA . ASN A 1 103 ? 8.268 -15.145 -10.081 1.00 86.88 103 ASN A CA 1
ATOM 838 C C . ASN A 1 103 ? 6.917 -15.844 -10.348 1.00 86.88 103 ASN A C 1
ATOM 840 O O . ASN A 1 103 ? 6.900 -17.032 -10.666 1.00 86.88 103 ASN A O 1
ATOM 844 N N . GLY A 1 104 ? 5.796 -15.118 -10.230 1.00 77.44 104 GLY A N 1
ATOM 845 C CA . GLY A 1 104 ? 4.438 -15.639 -10.412 1.00 77.44 104 GLY A CA 1
ATOM 846 C C . GLY A 1 104 ? 3.990 -16.659 -9.361 1.00 77.44 104 GLY A C 1
ATOM 847 O O . GLY A 1 104 ? 2.894 -17.202 -9.490 1.00 77.44 104 GLY A O 1
ATOM 848 N N . ASN A 1 105 ? 4.811 -16.934 -8.345 1.00 71.00 105 ASN A N 1
ATOM 849 C CA . ASN A 1 105 ? 4.443 -17.789 -7.231 1.00 71.00 105 ASN A CA 1
ATOM 850 C C . ASN A 1 105 ? 3.662 -16.956 -6.218 1.00 71.00 105 ASN A C 1
ATOM 852 O O . ASN A 1 105 ? 4.154 -15.938 -5.738 1.00 71.00 105 ASN A O 1
ATOM 856 N N . VAL A 1 106 ? 2.441 -17.381 -5.931 1.00 77.69 106 VAL A N 1
ATOM 857 C CA . VAL A 1 106 ? 1.531 -16.686 -5.028 1.00 77.69 106 VAL A CA 1
ATOM 858 C C . VAL A 1 106 ? 1.067 -17.696 -3.996 1.00 77.69 106 VAL A C 1
ATOM 860 O O . VAL A 1 106 ? 0.509 -18.732 -4.364 1.00 77.69 106 VAL A O 1
ATOM 863 N N . ASP A 1 107 ? 1.277 -17.377 -2.726 1.00 71.12 107 ASP A N 1
ATOM 864 C CA . 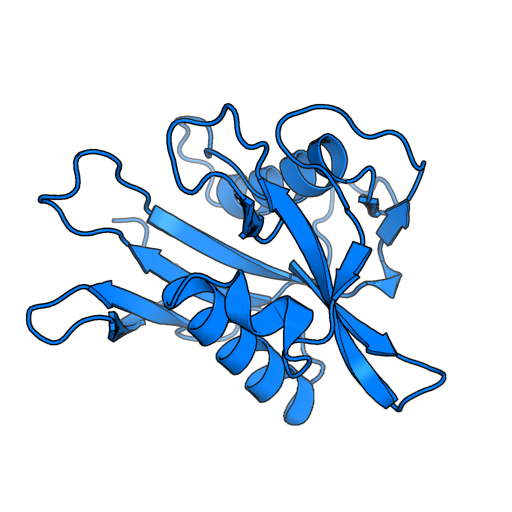ASP A 1 107 ? 0.701 -18.097 -1.597 1.00 71.12 107 ASP A CA 1
ATOM 865 C C . ASP A 1 107 ? -0.095 -17.108 -0.730 1.00 71.12 107 ASP A C 1
ATOM 867 O O . ASP A 1 107 ? 0.160 -15.904 -0.737 1.00 71.12 107 ASP A O 1
ATOM 871 N N . GLY A 1 108 ? -1.084 -17.602 0.009 1.00 80.56 108 GLY A N 1
ATOM 872 C CA . GLY A 1 108 ? -1.750 -16.824 1.053 1.00 80.56 108 GLY A CA 1
ATOM 873 C C . GLY A 1 108 ? -3.149 -16.285 0.737 1.00 80.56 108 GLY A C 1
ATOM 874 O O . GLY A 1 108 ? -4.004 -16.962 0.164 1.00 80.56 108 GLY A O 1
ATOM 875 N N . GLU A 1 109 ? -3.426 -15.087 1.260 1.00 88.25 109 GLU A N 1
ATOM 876 C CA . GLU A 1 109 ? -4.779 -14.552 1.490 1.00 88.25 109 GLU A CA 1
ATOM 877 C C . GLU A 1 109 ? -5.364 -13.729 0.327 1.00 88.25 109 GLU A C 1
ATOM 879 O O . GLU A 1 109 ? -6.515 -13.276 0.408 1.00 88.25 109 GLU A O 1
ATOM 884 N N . LEU A 1 110 ? -4.593 -13.508 -0.742 1.00 92.25 110 LEU A N 1
ATOM 885 C CA . LEU A 1 110 ? -4.990 -12.676 -1.877 1.00 92.25 110 LEU A CA 1
ATOM 886 C C . LEU A 1 110 ? -5.236 -13.504 -3.141 1.00 92.25 110 LEU A C 1
AT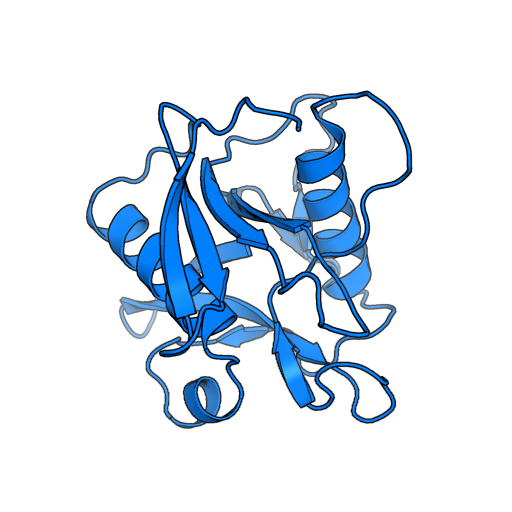OM 888 O O . LEU A 1 110 ? -4.503 -14.423 -3.486 1.00 92.25 110 LEU A O 1
ATOM 8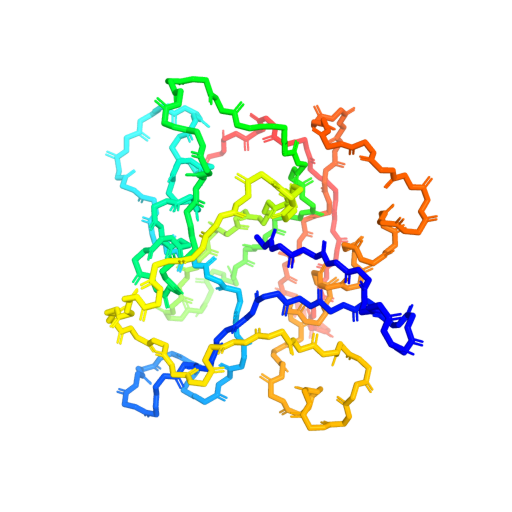92 N N . GLU A 1 111 ? -6.266 -13.114 -3.881 1.00 93.31 111 GLU A N 1
ATOM 893 C CA . GLU A 1 111 ? -6.577 -13.593 -5.223 1.00 93.31 111 GLU A CA 1
ATOM 894 C C . GLU A 1 111 ? -6.610 -12.418 -6.211 1.00 93.31 111 GLU A C 1
ATOM 896 O O . GLU A 1 111 ? -6.560 -11.251 -5.820 1.00 93.31 111 GLU A O 1
ATOM 901 N N . ALA A 1 112 ? -6.718 -12.714 -7.511 1.00 93.50 112 ALA A N 1
ATOM 902 C CA . ALA A 1 112 ? -6.813 -11.698 -8.567 1.00 93.50 112 ALA A CA 1
ATOM 903 C C . ALA A 1 112 ? -5.715 -10.617 -8.472 1.00 93.50 112 ALA A C 1
ATOM 905 O O . ALA A 1 112 ? -5.977 -9.423 -8.615 1.00 93.50 112 ALA A O 1
ATOM 906 N N . ILE A 1 113 ? -4.479 -11.030 -8.199 1.00 95.00 113 ILE A N 1
ATOM 907 C CA . ILE A 1 113 ? -3.348 -10.110 -8.078 1.00 95.00 113 ILE A CA 1
ATOM 908 C C . ILE A 1 113 ? -3.040 -9.500 -9.438 1.00 95.00 113 ILE A C 1
ATOM 910 O O . ILE A 1 113 ? -2.944 -10.199 -10.449 1.00 95.00 113 ILE A O 1
ATOM 914 N N . GLY A 1 114 ? -2.878 -8.183 -9.468 1.00 94.81 114 GLY A N 1
ATOM 915 C CA . GLY A 1 114 ? -2.656 -7.479 -10.715 1.00 94.81 114 GLY A CA 1
ATOM 916 C C . GLY A 1 114 ? -2.475 -5.984 -10.542 1.00 94.81 114 GLY A C 1
ATOM 917 O O . GLY A 1 114 ? -2.433 -5.450 -9.435 1.00 94.81 114 GLY A O 1
ATOM 918 N N . TRP A 1 115 ? -2.349 -5.321 -11.685 1.00 96.69 115 TRP A N 1
ATOM 919 C CA . TRP A 1 115 ? -2.267 -3.873 -11.775 1.00 96.69 115 TRP A CA 1
ATOM 920 C C . TRP A 1 115 ? -3.671 -3.305 -11.966 1.00 96.69 115 TRP A C 1
ATOM 922 O O . TRP A 1 115 ? -4.347 -3.651 -12.932 1.00 96.69 115 TRP A O 1
ATOM 932 N N . TYR A 1 116 ? -4.100 -2.460 -11.032 1.00 97.56 116 TYR A N 1
ATOM 933 C CA . TYR A 1 116 ? -5.439 -1.878 -10.996 1.00 97.56 116 TYR A CA 1
ATOM 934 C C . TYR A 1 116 ? -5.380 -0.367 -11.207 1.00 97.56 116 TYR A C 1
ATOM 936 O O . TYR A 1 116 ? -4.647 0.337 -10.507 1.00 97.56 116 TYR A O 1
ATOM 944 N N . ASP A 1 117 ? -6.188 0.133 -12.144 1.00 96.94 117 ASP A N 1
ATOM 945 C CA . ASP A 1 117 ? -6.418 1.567 -12.331 1.00 96.94 117 ASP A CA 1
ATOM 946 C C . ASP A 1 117 ? -7.317 2.087 -11.184 1.00 96.94 117 ASP A C 1
ATOM 948 O O . ASP A 1 117 ? -8.449 1.608 -11.042 1.00 96.94 117 ASP A O 1
ATOM 952 N N . PRO A 1 118 ? -6.858 3.057 -10.364 1.00 95.56 118 PRO A N 1
ATOM 953 C CA . PRO A 1 118 ? -7.617 3.624 -9.243 1.00 95.56 118 PRO A CA 1
ATOM 954 C C . PRO A 1 118 ? -8.906 4.338 -9.660 1.00 95.56 118 PRO A C 1
ATOM 956 O O . PRO A 1 118 ? -9.783 4.576 -8.827 1.00 95.56 118 PRO A O 1
ATOM 95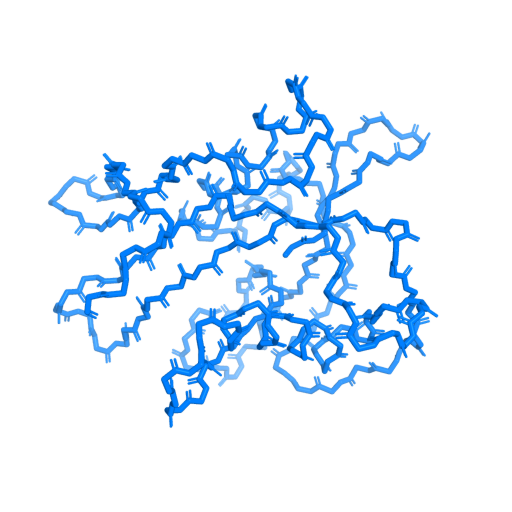9 N N . HIS A 1 119 ? -9.018 4.745 -10.922 1.00 93.50 119 HIS A N 1
ATOM 960 C CA . HIS A 1 119 ? -10.150 5.496 -11.445 1.00 93.50 119 HIS A CA 1
ATOM 961 C C . HIS A 1 119 ? -11.192 4.609 -12.124 1.00 93.50 119 HIS A C 1
ATOM 963 O O . HIS A 1 119 ? -12.326 5.062 -12.302 1.00 93.50 119 HIS A O 1
ATOM 969 N N . ALA A 1 120 ? -10.851 3.359 -12.445 1.00 95.56 120 ALA A N 1
ATOM 970 C CA . ALA A 1 120 ? -11.779 2.419 -13.052 1.00 95.56 120 ALA A CA 1
ATOM 971 C C . ALA A 1 120 ? -12.904 2.029 -12.075 1.00 95.56 120 ALA A C 1
ATOM 973 O O . ALA A 1 120 ? -12.670 1.760 -10.895 1.00 95.56 120 ALA A O 1
ATOM 974 N N . GLU A 1 121 ? -14.147 1.998 -12.560 1.00 93.75 121 GLU A N 1
ATOM 975 C CA . GLU A 1 121 ? -15.338 1.718 -11.741 1.00 93.75 121 GLU A CA 1
ATOM 976 C C . GLU A 1 121 ? -15.250 0.352 -11.046 1.00 93.75 121 GLU A C 1
ATOM 978 O O . GLU A 1 121 ? -15.491 0.235 -9.843 1.00 93.75 121 GLU A O 1
ATOM 983 N N . ASN A 1 122 ? -14.792 -0.655 -11.789 1.00 92.25 122 ASN A N 1
ATOM 984 C CA . ASN A 1 122 ? -14.572 -2.011 -11.298 1.00 92.25 122 ASN A CA 1
ATOM 985 C C . ASN A 1 122 ? -13.445 -2.122 -10.259 1.00 92.25 122 ASN A C 1
ATOM 987 O O . ASN A 1 122 ? -13.397 -3.133 -9.569 1.00 92.25 122 ASN A O 1
ATOM 991 N N . THR A 1 123 ? -12.571 -1.123 -10.121 1.00 95.75 123 THR A N 1
ATOM 992 C CA . THR A 1 123 ? -11.620 -1.013 -9.005 1.00 95.75 123 THR A CA 1
ATOM 993 C C . THR A 1 123 ? -12.292 -0.316 -7.826 1.00 95.75 123 THR A C 1
ATOM 995 O O . THR A 1 123 ? -12.310 -0.841 -6.714 1.00 95.75 123 THR A O 1
ATOM 998 N N . ARG A 1 124 ? -12.885 0.861 -8.069 1.00 95.75 124 ARG A N 1
ATOM 999 C CA . ARG A 1 124 ? -13.395 1.764 -7.023 1.00 95.75 124 ARG A CA 1
ATOM 1000 C C . ARG A 1 124 ? -14.444 1.121 -6.128 1.00 95.75 124 ARG A C 1
ATOM 1002 O O . ARG A 1 124 ? -14.437 1.377 -4.930 1.00 95.75 124 ARG A O 1
ATOM 1009 N N . GLN A 1 125 ? -15.304 0.273 -6.685 1.00 95.00 125 GLN A N 1
ATOM 1010 C CA . GLN A 1 125 ? -16.344 -0.416 -5.916 1.00 95.00 125 GLN A CA 1
ATOM 1011 C C . GLN A 1 125 ? -15.803 -1.394 -4.854 1.00 95.00 125 GLN A C 1
ATOM 1013 O O . GLN A 1 125 ? -16.548 -1.778 -3.959 1.00 95.00 125 GLN A O 1
ATOM 1018 N N . TRP A 1 126 ? -14.530 -1.800 -4.943 1.00 96.75 126 TRP A N 1
ATOM 1019 C CA . TRP A 1 126 ? -13.892 -2.742 -4.013 1.00 96.75 126 TRP A CA 1
ATOM 1020 C C . TRP A 1 126 ? -12.873 -2.085 -3.080 1.00 96.75 126 TRP A C 1
ATOM 1022 O O . TRP A 1 126 ? -12.165 -2.789 -2.359 1.00 96.75 126 TRP A O 1
ATOM 1032 N N . LEU A 1 127 ? -12.755 -0.756 -3.097 1.00 96.50 127 LEU A N 1
ATOM 1033 C CA . LEU A 1 127 ? -11.836 -0.036 -2.222 1.00 96.50 127 LEU A CA 1
ATOM 1034 C C . LEU A 1 127 ? -12.529 0.337 -0.915 1.00 96.50 127 LEU A C 1
ATOM 1036 O O . LEU A 1 127 ? -13.620 0.905 -0.913 1.00 96.50 127 LEU A O 1
ATOM 1040 N N . ALA A 1 128 ? -11.852 0.078 0.202 1.00 94.50 128 ALA A N 1
ATOM 1041 C CA . ALA A 1 128 ? -12.181 0.748 1.450 1.00 94.50 128 ALA A CA 1
ATOM 1042 C C . ALA A 1 128 ? -11.835 2.242 1.325 1.00 94.50 128 ALA A C 1
ATOM 1044 O O . ALA A 1 128 ? -10.950 2.624 0.552 1.00 94.50 128 ALA A O 1
ATOM 1045 N N . ASP A 1 129 ? -12.508 3.083 2.103 1.00 94.56 129 ASP A N 1
ATOM 1046 C CA . ASP A 1 129 ? -12.282 4.531 2.118 1.00 94.56 129 ASP A CA 1
ATOM 1047 C C . ASP A 1 129 ? -10.824 4.895 2.434 1.00 94.56 129 ASP A C 1
ATOM 1049 O O . ASP A 1 129 ? -10.233 5.720 1.734 1.00 94.56 129 ASP A O 1
ATOM 1053 N N . ILE A 1 130 ? -10.204 4.208 3.397 1.00 94.81 130 ILE A N 1
ATOM 1054 C CA . ILE A 1 130 ? -8.783 4.374 3.708 1.00 94.81 130 ILE A CA 1
ATOM 1055 C C . ILE A 1 130 ? -7.885 3.995 2.529 1.00 94.81 130 ILE A C 1
ATOM 1057 O O . ILE A 1 130 ? -6.961 4.739 2.202 1.00 94.81 130 ILE A O 1
ATOM 1061 N N . THR A 1 131 ? -8.160 2.878 1.850 1.00 96.19 131 THR A N 1
ATOM 1062 C CA . THR A 1 131 ? -7.372 2.446 0.688 1.00 96.19 131 THR A CA 1
ATOM 1063 C C . THR A 1 131 ? -7.455 3.496 -0.417 1.00 96.19 131 THR A C 1
ATOM 1065 O O . THR A 1 131 ? -6.428 3.892 -0.967 1.00 96.19 131 THR A O 1
ATOM 1068 N N . ALA A 1 132 ? -8.655 4.017 -0.692 1.00 96.81 132 ALA A N 1
ATOM 1069 C CA . ALA A 1 132 ? -8.858 5.079 -1.670 1.00 96.81 132 ALA A CA 1
ATOM 1070 C C . ALA A 1 132 ? -8.123 6.379 -1.287 1.00 96.81 132 ALA A C 1
ATOM 1072 O O . ALA A 1 132 ? -7.495 7.002 -2.145 1.00 96.81 132 ALA A O 1
ATOM 1073 N N . ALA A 1 133 ? -8.148 6.774 -0.011 1.00 96.56 133 ALA A N 1
ATOM 1074 C CA . ALA A 1 133 ? -7.440 7.959 0.474 1.00 96.56 133 ALA A CA 1
ATOM 1075 C C . ALA A 1 133 ? -5.914 7.820 0.340 1.00 96.56 133 ALA A C 1
ATOM 1077 O O . ALA A 1 133 ? -5.240 8.736 -0.135 1.00 96.56 133 ALA A O 1
ATOM 1078 N N . VAL A 1 134 ? -5.366 6.651 0.682 1.00 97.00 134 VAL A N 1
ATOM 1079 C CA . VAL A 1 134 ? -3.937 6.349 0.528 1.00 97.00 134 VAL A CA 1
ATOM 1080 C C . VAL A 1 134 ? -3.522 6.351 -0.949 1.00 97.00 134 VAL A C 1
ATOM 1082 O O . VAL A 1 134 ? -2.486 6.926 -1.289 1.00 97.00 134 VAL A O 1
ATOM 1085 N N . MET A 1 135 ? -4.339 5.784 -1.847 1.00 97.38 135 MET A N 1
ATOM 1086 C CA . MET A 1 135 ? -4.096 5.861 -3.296 1.00 97.38 135 MET A CA 1
ATOM 1087 C C . MET A 1 135 ? -4.043 7.313 -3.778 1.00 97.38 135 MET A C 1
ATOM 1089 O O . MET A 1 135 ? -3.143 7.670 -4.532 1.00 97.38 135 MET A O 1
ATOM 1093 N N . GLN A 1 136 ? -4.959 8.172 -3.321 1.00 96.38 136 GLN A N 1
ATOM 1094 C CA . GLN A 1 136 ? -4.952 9.592 -3.688 1.00 96.38 136 GLN A CA 1
ATOM 1095 C C . GLN A 1 136 ? -3.670 10.306 -3.240 1.00 96.38 136 GLN A C 1
ATOM 1097 O O . GLN A 1 136 ? -3.129 11.099 -4.011 1.00 96.38 136 GLN A O 1
ATOM 1102 N N . GLN A 1 137 ? -3.146 9.999 -2.048 1.00 95.50 137 GLN A N 1
ATOM 1103 C CA . GLN A 1 137 ? -1.862 10.547 -1.590 1.00 95.50 137 GLN A CA 1
ATOM 1104 C C . GLN A 1 137 ? -0.696 10.084 -2.467 1.00 95.50 137 GLN A C 1
ATOM 1106 O O . GLN A 1 137 ? 0.126 10.900 -2.886 1.00 95.50 137 GLN A O 1
ATOM 1111 N N . ALA A 1 138 ? -0.653 8.795 -2.811 1.00 95.75 138 ALA A N 1
ATOM 1112 C CA . ALA A 1 138 ? 0.372 8.251 -3.697 1.00 95.75 138 ALA A CA 1
ATOM 1113 C C . ALA A 1 138 ? 0.317 8.868 -5.103 1.00 95.75 138 ALA A C 1
ATOM 1115 O O . ALA A 1 138 ? 1.351 9.257 -5.641 1.00 95.75 138 ALA A O 1
ATOM 1116 N N . LEU A 1 139 ? -0.882 9.037 -5.669 1.00 96.00 139 LEU A N 1
ATOM 1117 C CA . LEU A 1 139 ? -1.085 9.708 -6.956 1.00 96.00 139 LEU A CA 1
ATOM 1118 C C . LEU A 1 139 ? -0.654 11.178 -6.917 1.00 96.00 139 LEU A C 1
ATOM 1120 O O . LEU A 1 139 ? -0.008 11.658 -7.848 1.00 96.00 139 LEU A O 1
ATOM 1124 N N . HIS A 1 140 ? -1.001 11.897 -5.846 1.00 94.19 140 HIS A N 1
ATOM 1125 C CA . HIS A 1 140 ? -0.591 13.286 -5.659 1.00 94.19 140 HIS A CA 1
ATOM 1126 C C . HIS A 1 140 ? 0.935 13.410 -5.616 1.00 94.19 140 HIS A C 1
ATOM 1128 O O . HIS A 1 140 ? 1.500 14.251 -6.314 1.00 94.19 140 HIS A O 1
ATOM 1134 N N . HIS A 1 141 ? 1.601 12.536 -4.858 1.00 92.81 141 HIS A N 1
ATOM 1135 C CA . HIS A 1 141 ? 3.056 12.489 -4.804 1.00 92.81 141 HIS A CA 1
ATOM 1136 C C . HIS A 1 141 ? 3.670 12.149 -6.169 1.00 92.81 141 HIS A C 1
ATOM 1138 O O . HIS A 1 141 ? 4.489 12.922 -6.654 1.00 92.81 141 HIS A O 1
ATOM 1144 N N . HIS A 1 142 ? 3.220 11.070 -6.825 1.00 92.38 142 HIS A N 1
ATOM 1145 C CA . HIS A 1 142 ? 3.715 10.622 -8.140 1.00 92.38 142 HIS A CA 1
ATOM 1146 C C . HIS A 1 142 ? 3.604 11.702 -9.219 1.00 92.38 142 HIS A C 1
ATOM 1148 O O . HIS A 1 142 ? 4.489 11.850 -10.057 1.00 92.38 142 HIS A O 1
ATOM 1154 N N . ARG A 1 143 ? 2.544 12.518 -9.171 1.00 91.75 143 ARG A N 1
ATOM 1155 C CA . ARG A 1 143 ? 2.356 13.646 -10.092 1.00 91.75 143 ARG A CA 1
ATOM 1156 C C . ARG A 1 143 ? 3.362 14.781 -9.875 1.00 91.75 143 ARG A C 1
ATOM 1158 O O . ARG A 1 143 ? 3.682 15.491 -10.826 1.00 91.75 143 ARG A O 1
ATOM 1165 N N . LEU A 1 144 ? 3.792 15.011 -8.636 1.00 89.69 144 LEU A N 1
ATOM 1166 C CA . LEU A 1 144 ? 4.624 16.159 -8.261 1.00 89.69 144 LEU A CA 1
ATOM 1167 C C . LEU A 1 144 ? 6.113 15.819 -8.142 1.00 89.69 144 LEU A C 1
ATOM 1169 O O . LEU A 1 144 ? 6.949 16.712 -8.266 1.00 89.69 144 LEU A O 1
ATOM 1173 N N . SER A 1 145 ? 6.450 14.560 -7.865 1.00 86.19 145 SER A N 1
ATOM 1174 C CA . SER A 1 145 ? 7.804 14.127 -7.538 1.00 86.19 145 SER A CA 1
ATOM 1175 C C . SER A 1 145 ? 8.001 12.640 -7.819 1.00 86.19 145 SER A C 1
ATOM 1177 O O . SER A 1 145 ? 7.173 11.804 -7.470 1.00 86.19 145 SER A O 1
ATOM 1179 N N . THR A 1 146 ? 9.165 12.295 -8.365 1.00 81.19 146 THR A N 1
ATOM 1180 C CA . THR A 1 146 ? 9.642 10.906 -8.461 1.00 81.19 146 THR A CA 1
ATOM 1181 C C . THR A 1 146 ? 10.543 10.515 -7.284 1.00 81.19 146 THR A C 1
ATOM 1183 O O . THR A 1 146 ? 11.079 9.408 -7.245 1.00 81.19 146 THR A O 1
ATOM 1186 N N . ALA A 1 147 ? 10.752 11.416 -6.317 1.00 84.75 147 ALA A N 1
ATOM 1187 C CA . ALA A 1 147 ? 11.660 11.184 -5.202 1.00 84.75 147 ALA A CA 1
ATOM 1188 C C . ALA A 1 147 ? 11.101 10.137 -4.228 1.00 84.75 147 ALA A C 1
ATOM 1190 O O . ALA A 1 147 ? 10.118 10.369 -3.532 1.00 84.75 147 ALA A O 1
ATOM 1191 N N . LEU A 1 148 ? 11.787 9.004 -4.117 1.00 82.69 148 LEU A N 1
ATOM 1192 C CA . LEU A 1 148 ? 11.488 7.947 -3.150 1.00 82.69 148 LEU A CA 1
ATOM 1193 C C . LEU A 1 148 ? 12.443 8.037 -1.961 1.00 82.69 148 LEU A C 1
ATOM 1195 O O . LEU A 1 148 ? 13.304 7.182 -1.759 1.00 82.69 148 LEU A O 1
ATOM 1199 N N . VAL A 1 149 ? 12.357 9.147 -1.234 1.00 81.62 149 VAL A N 1
ATOM 1200 C CA . VAL A 1 149 ? 13.162 9.387 -0.034 1.00 81.62 149 VAL A CA 1
ATOM 1201 C C . VAL A 1 149 ? 12.253 9.948 1.040 1.00 81.62 149 VAL A C 1
ATOM 1203 O O . VAL A 1 149 ? 11.494 10.887 0.792 1.00 81.62 149 VAL A O 1
ATOM 1206 N N . ASP A 1 150 ? 12.328 9.390 2.241 1.00 71.12 150 ASP A N 1
ATOM 1207 C CA . ASP A 1 150 ? 11.493 9.849 3.336 1.00 71.12 150 ASP A CA 1
ATOM 1208 C C . ASP A 1 150 ? 12.037 11.133 3.984 1.00 71.12 150 ASP A C 1
ATOM 1210 O O . ASP A 1 150 ? 12.958 11.106 4.796 1.00 71.12 150 ASP A O 1
ATOM 1214 N N . THR A 1 151 ? 11.504 12.284 3.565 1.00 65.81 151 THR A N 1
ATOM 1215 C CA . THR A 1 151 ? 12.043 13.608 3.927 1.00 65.81 151 THR A CA 1
ATOM 1216 C C . THR A 1 151 ? 11.095 14.514 4.718 1.00 65.81 151 THR A C 1
ATOM 1218 O O . THR A 1 151 ? 11.356 15.711 4.822 1.00 65.81 151 THR A O 1
ATOM 1221 N N . GLY A 1 152 ? 10.016 14.001 5.315 1.00 75.62 152 GLY A N 1
ATOM 1222 C CA . GLY A 1 152 ? 9.101 14.868 6.062 1.00 75.62 152 GLY A CA 1
ATOM 1223 C C . GLY A 1 152 ? 7.880 14.163 6.638 1.00 75.62 152 GLY A C 1
ATOM 1224 O O . GLY A 1 152 ? 7.740 12.953 6.457 1.00 75.62 152 GLY A O 1
ATOM 1225 N N . PRO A 1 153 ? 6.997 14.920 7.313 1.00 85.88 153 PRO A N 1
ATOM 1226 C CA . PRO A 1 153 ? 5.792 14.366 7.901 1.00 85.88 153 PRO A CA 1
ATOM 1227 C C . PRO A 1 153 ? 4.910 13.709 6.840 1.00 85.88 153 PRO A C 1
ATOM 1229 O O . PRO A 1 153 ? 4.841 14.156 5.692 1.00 85.88 153 PRO A O 1
ATOM 1232 N N . VAL A 1 154 ? 4.222 12.654 7.253 1.00 91.25 154 VAL A N 1
ATOM 1233 C CA . VAL A 1 154 ? 3.283 11.898 6.426 1.00 91.25 154 VAL A CA 1
ATOM 1234 C C . VAL A 1 154 ? 1.862 12.109 6.940 1.00 91.25 154 VAL A C 1
ATOM 1236 O O . VAL A 1 154 ? 1.668 12.358 8.138 1.00 91.25 154 VAL A O 1
ATOM 1239 N N . PRO A 1 155 ? 0.851 12.031 6.061 1.00 94.94 155 PRO A N 1
ATOM 1240 C CA . PRO A 1 155 ? -0.531 12.078 6.496 1.00 94.94 155 PRO A CA 1
ATOM 1241 C C . PRO A 1 155 ? -0.839 10.869 7.386 1.00 94.94 155 PRO A C 1
ATOM 1243 O O . PRO A 1 155 ? -0.556 9.721 7.031 1.00 94.94 155 PRO A O 1
ATOM 1246 N N . LEU A 1 156 ? -1.421 11.148 8.549 1.00 95.94 156 LEU A N 1
ATOM 1247 C CA . LEU A 1 156 ? -1.977 10.169 9.468 1.00 95.94 156 LEU A CA 1
ATOM 1248 C C . LEU A 1 156 ? -3.493 10.155 9.303 1.00 95.94 156 LEU A C 1
ATOM 1250 O O . LEU A 1 156 ? -4.172 11.126 9.639 1.00 95.94 156 LEU A O 1
ATOM 1254 N N . PHE A 1 157 ? -4.003 9.033 8.816 1.00 95.75 157 PHE A N 1
ATOM 1255 C CA . PHE A 1 157 ? -5.422 8.766 8.701 1.00 95.75 157 PHE A CA 1
ATOM 1256 C C . PHE A 1 157 ? -5.953 8.081 9.957 1.00 95.75 157 PHE A C 1
ATOM 1258 O O . PHE A 1 157 ? -5.426 7.064 10.413 1.00 95.75 157 PHE A O 1
ATOM 1265 N N . THR A 1 158 ? -7.030 8.627 10.496 1.00 94.81 158 THR A N 1
ATOM 1266 C CA . THR A 1 158 ? -7.787 8.061 11.616 1.00 94.81 158 THR A CA 1
ATOM 1267 C C . THR A 1 158 ? -9.266 8.072 11.268 1.00 94.81 158 THR A C 1
ATOM 1269 O O . THR A 1 158 ? -9.659 8.646 10.260 1.00 94.81 158 THR A O 1
ATOM 1272 N N . TYR A 1 159 ? -10.104 7.449 12.089 1.00 91.56 159 TYR A N 1
ATOM 1273 C CA . TYR A 1 159 ? -11.553 7.570 11.944 1.00 91.56 159 TYR A CA 1
ATOM 1274 C C . TYR A 1 159 ? -12.117 8.279 13.171 1.00 91.56 159 TYR A C 1
ATOM 1276 O O . TYR A 1 159 ? -11.891 7.828 14.297 1.00 91.56 159 TYR A O 1
ATOM 1284 N N . GLY A 1 160 ? -12.830 9.377 12.937 1.00 86.50 160 GLY A N 1
ATOM 1285 C CA . GLY A 1 160 ? -13.580 10.106 13.952 1.00 86.50 160 GLY A CA 1
ATOM 1286 C C . GLY A 1 160 ? -15.083 10.037 13.702 1.00 86.50 160 GLY A C 1
ATOM 1287 O O . GLY A 1 160 ? -15.584 9.119 13.048 1.00 86.50 160 GLY A O 1
ATOM 1288 N N . THR A 1 161 ? -15.831 10.996 14.247 1.00 83.06 161 THR A N 1
ATOM 1289 C CA . THR A 1 161 ? -17.305 10.963 14.225 1.00 83.06 161 THR A CA 1
ATOM 1290 C C . THR A 1 161 ? -17.897 11.165 12.834 1.00 83.06 161 THR A C 1
ATOM 1292 O O . THR A 1 161 ? -18.999 10.689 12.572 1.00 83.06 161 THR A O 1
ATOM 1295 N N . GLU A 1 162 ? -17.178 11.857 11.949 1.00 85.88 162 GLU A N 1
ATOM 1296 C CA . GLU A 1 162 ? -17.619 12.163 10.580 1.00 85.88 162 GLU A CA 1
ATOM 1297 C C . GLU A 1 162 ? -17.008 11.221 9.525 1.00 85.88 162 GLU A C 1
ATOM 1299 O O . GLU A 1 162 ? -17.198 11.420 8.326 1.00 85.88 162 GLU A O 1
ATOM 1304 N N . GLY A 1 163 ? -16.305 10.168 9.959 1.00 88.75 163 GLY A N 1
ATOM 1305 C CA . GLY A 1 163 ? -15.629 9.212 9.084 1.00 88.75 163 GLY A CA 1
ATOM 1306 C C . GLY A 1 163 ? -14.113 9.384 9.093 1.00 88.75 163 GLY A C 1
ATOM 1307 O O . GLY A 1 163 ? -13.517 9.601 10.148 1.00 88.75 163 GLY A O 1
ATOM 1308 N N . LEU A 1 164 ? -13.485 9.218 7.928 1.00 92.56 164 LEU A N 1
ATOM 1309 C CA . LEU A 1 164 ? -12.033 9.277 7.783 1.00 92.56 164 LEU A CA 1
ATOM 1310 C C . LEU A 1 164 ? -11.513 10.712 7.972 1.00 92.56 164 LEU A C 1
ATOM 1312 O O . LEU A 1 164 ? -11.884 11.626 7.238 1.00 92.56 164 LEU A O 1
ATOM 1316 N N . GLU A 1 165 ? -10.603 10.891 8.920 1.00 93.44 165 GLU A N 1
ATOM 1317 C CA . GLU A 1 165 ? -9.963 12.155 9.272 1.00 93.44 165 GLU A CA 1
ATOM 1318 C C . GLU A 1 165 ? -8.472 12.114 8.934 1.00 93.44 165 GLU A C 1
ATOM 1320 O O . GLU A 1 165 ? -7.846 11.051 8.923 1.00 93.44 165 GLU A O 1
ATOM 1325 N N . ILE A 1 166 ? -7.890 13.285 8.670 1.00 93.00 166 ILE A N 1
ATOM 1326 C CA . ILE A 1 166 ? -6.474 13.436 8.337 1.00 93.00 166 ILE A CA 1
ATOM 1327 C C . ILE A 1 166 ? -5.786 14.391 9.312 1.00 93.00 166 ILE A C 1
ATOM 1329 O O . ILE A 1 166 ? -6.231 15.513 9.551 1.00 93.00 166 ILE A O 1
ATOM 1333 N N . SER A 1 167 ? -4.656 13.945 9.841 1.00 92.88 167 SER A N 1
ATOM 1334 C CA . SER A 1 167 ? -3.687 14.749 10.584 1.00 92.88 167 SER A CA 1
ATOM 1335 C C . SER A 1 167 ? -2.289 14.531 9.993 1.00 92.88 167 SER A C 1
ATOM 1337 O O . SER A 1 167 ? -2.137 13.806 9.012 1.00 92.88 167 SER A O 1
ATOM 1339 N N . TRP A 1 168 ? -1.256 15.170 10.542 1.00 88.94 168 TRP A N 1
ATOM 1340 C CA . TRP A 1 168 ? 0.122 15.035 10.056 1.00 88.94 168 TRP A CA 1
ATOM 1341 C C . TRP A 1 168 ? 1.028 14.572 11.191 1.00 88.94 168 TRP A C 1
ATOM 1343 O O . TRP A 1 168 ? 0.951 15.100 12.300 1.00 88.94 168 TRP A O 1
ATOM 1353 N N . THR A 1 169 ? 1.887 13.592 10.919 1.00 80.94 169 THR A N 1
ATOM 1354 C CA . THR A 1 169 ? 2.812 13.017 11.904 1.00 80.94 169 THR A CA 1
ATOM 1355 C C . THR A 1 169 ? 4.220 12.926 11.331 1.00 80.94 169 THR A C 1
ATOM 1357 O O . THR A 1 169 ? 4.385 12.765 10.123 1.00 80.94 169 THR A O 1
ATOM 1360 N N . ASP A 1 170 ? 5.242 13.037 12.181 1.00 74.12 170 ASP A N 1
ATOM 1361 C CA . ASP A 1 170 ? 6.611 12.727 11.772 1.00 74.12 170 ASP A CA 1
ATOM 1362 C C . ASP A 1 170 ? 6.717 11.209 11.559 1.00 74.12 170 ASP A C 1
ATOM 1364 O O . ASP A 1 170 ? 6.307 10.416 12.419 1.00 74.12 170 ASP A O 1
ATOM 1368 N N . SER A 1 171 ? 7.266 10.791 10.417 1.00 57.50 171 SER A N 1
ATOM 1369 C CA . SER A 1 171 ? 7.443 9.375 10.085 1.00 57.50 171 SER A CA 1
ATOM 1370 C C . SER A 1 171 ? 8.310 8.643 11.120 1.00 57.50 171 SER A C 1
ATOM 1372 O O . SER A 1 171 ? 8.211 7.424 11.263 1.00 57.50 171 SER A O 1
ATOM 1374 N N . ARG A 1 172 ? 9.096 9.372 11.925 1.00 56.88 172 ARG A N 1
ATOM 1375 C CA . ARG A 1 172 ? 10.002 8.816 12.944 1.00 56.88 172 ARG A CA 1
ATOM 1376 C C . ARG A 1 172 ? 9.380 8.575 14.318 1.00 56.88 172 ARG A C 1
ATOM 1378 O O . ARG A 1 172 ? 10.046 8.001 15.174 1.00 56.88 172 ARG A O 1
ATOM 1385 N N . THR A 1 173 ? 8.141 8.998 14.569 1.00 47.69 173 THR A N 1
ATOM 1386 C CA . THR A 1 173 ? 7.521 8.800 15.889 1.00 47.69 173 THR A CA 1
ATOM 1387 C C . THR A 1 173 ? 6.977 7.375 16.037 1.00 47.69 173 THR A C 1
ATOM 1389 O O . THR A 1 173 ? 5.877 7.056 15.577 1.00 47.69 173 THR A O 1
ATOM 1392 N N . THR A 1 174 ? 7.759 6.502 16.673 1.00 43.22 174 THR A N 1
ATOM 1393 C CA . THR A 1 174 ? 7.275 5.272 17.312 1.00 43.22 174 THR A CA 1
ATOM 1394 C C . THR A 1 174 ? 6.615 5.669 18.631 1.00 43.22 174 THR A C 1
ATOM 1396 O O . THR A 1 174 ? 7.292 6.155 19.536 1.00 43.22 174 THR A O 1
ATOM 1399 N N . SER A 1 175 ? 5.291 5.558 18.702 1.00 35.44 175 SER A N 1
ATOM 1400 C CA . SER A 1 175 ? 4.510 5.725 19.933 1.00 35.44 175 SER A CA 1
ATOM 1401 C C . SER A 1 175 ? 4.325 4.390 20.627 1.00 35.44 175 SER A C 1
ATOM 1403 O O . SER A 1 175 ? 3.938 3.458 19.884 1.00 35.44 175 SER A O 1
#

Nearest PDB structures (foldseek):
  3qsj-assembly1_A  TM=7.756E-01  e=2.761E-07  Alicyclobacillus acidocaldarius subsp. acidocaldarius DSM 446
  3son-assembly1_B  TM=7.107E-01  e=1.501E-03  Listeria monocytogenes ATCC 19115
  3fk9-assembly1_B  TM=5.097E-01  e=1.029E-04  Halalkalibacterium halodurans
  1xsc-assembly1_A  TM=5.950E-01  e=1.036E-02  Homo sapiens

Foldseek 3Di:
DEWDQDPPPRFIWDFWFAFDQPDPPLHRAIDQFFDDFPPDDPLCRQVVRSQVSCCAAFQKHFPDPDPDDAQKEFQEWEWEDPPDPDTDTHIDIYGYSVRIDGPRDHDDGGDPTDIGRLPDPVNVVRHDPVRNVSVVSVVVDVVPDPHRHYDFWHWYWYQDPVGIDTDTDGSPDDD

Sequence (175 aa):
MLLRDNRSTGHPEFLMGRRLQTLRFMPGFLVFPGGRVEDNEDPKLPILTALRECHEETGWHLSNCSEELPRYKEIARAITPKESPIRFDTRFYMMDPATFTSNGNVDGELEAIGWYDPHAENTRQWLADITAAVMQQALHHHRLSTALVDTGPVPLFTYGTEGLEISWTDSRTTS

Radius of gyration: 15.65 Å; Cα contacts (8 Å, |Δi|>4): 301; chains: 1; bounding box: 39×34×43 Å

Solvent-accessible surface area (backbone atoms only — not comparable to full-atom values): 10143 Å² total; per-residue (Å²): 70,37,58,47,65,37,89,89,80,67,47,59,28,33,47,32,25,26,30,40,75,88,44,95,70,68,44,56,27,51,40,59,52,56,73,83,63,72,99,69,87,62,87,59,44,64,61,53,35,38,51,51,29,24,26,47,44,55,15,39,33,65,68,65,93,57,96,66,80,74,61,36,20,68,55,30,35,38,38,53,43,91,84,44,94,71,70,50,80,45,77,41,45,40,39,61,50,87,52,42,44,67,77,75,52,65,51,82,64,48,40,83,68,44,76,43,43,75,82,41,67,88,44,50,80,29,44,48,72,66,55,51,52,51,50,51,45,47,52,53,43,61,74,76,42,90,74,40,58,76,83,63,66,24,46,32,36,36,55,58,97,92,39,86,40,78,48,76,40,60,79,81,69,85,126

Secondary structure (DSSP, 8-state):
-BEEE-TTT--EEEEEEEEPTT-SSSTT-EE-S--PPPS---TTHHHHHHHHHHHHHHSEEESS--SSPPPEEEEEEEE--TT-SS--EEEEEEE-GGGEEE-----SSEEEEEEE-TTSHHHHTTB-HHHHHHHHHHHHHHHH----S--S-EEEEEEETTEEEEEEE-TT---